Protein AF-H2XM27-F1 (afdb_monomer)

Sequence (49 aa):
MRKKGRPNPDQRYFMAIVALHAQSGGKSYPVCAAGTEKIIVRASNPGQF

Secondary structure (DSSP, 8-state):
--BTTB--TT---B--EEEEEEEETTEEEEEEEEE---B---PPPGGG-

Structure (mmCIF, N/CA/C/O backbone):
data_AF-H2XM27-F1
#
_entry.id   AF-H2XM27-F1
#
loop_
_atom_site.group_PDB
_atom_site.id
_atom_site.type_symbol
_atom_site.label_atom_id
_atom_site.label_alt_id
_atom_site.label_comp_id
_atom_site.label_asym_id
_atom_site.label_entity_id
_atom_site.label_seq_id
_atom_site.pdbx_PDB_ins_code
_atom_site.Cartn_x
_atom_site.Cartn_y
_atom_site.Cartn_z
_atom_site.occupancy
_atom_site.B_iso_or_equiv
_atom_site.auth_seq_id
_atom_site.auth_comp_id
_atom_site.auth_asym_id
_atom_site.auth_atom_id
_atom_site.pdbx_PDB_model_num
ATOM 1 N N . MET A 1 1 ? 14.976 3.467 -11.852 1.00 86.25 1 MET A N 1
ATOM 2 C CA . MET A 1 1 ? 15.751 4.113 -12.942 1.00 86.25 1 MET A CA 1
ATOM 3 C C . MET A 1 1 ? 15.378 3.451 -14.261 1.00 86.25 1 MET A C 1
ATOM 5 O O . MET A 1 1 ? 15.229 2.239 -14.257 1.00 86.25 1 MET A O 1
ATOM 9 N N . ARG A 1 2 ? 15.184 4.198 -15.357 1.00 92.56 2 ARG 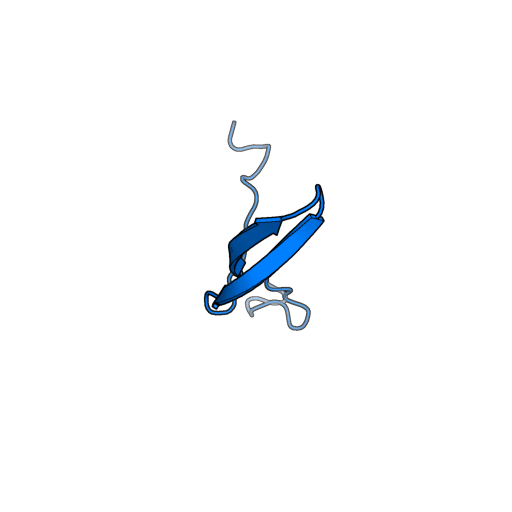A N 1
ATOM 10 C CA . ARG A 1 2 ? 14.840 3.605 -16.667 1.00 92.56 2 ARG A CA 1
ATOM 11 C C . ARG A 1 2 ? 15.956 2.663 -17.147 1.00 92.56 2 ARG A C 1
ATOM 13 O O . ARG A 1 2 ? 17.126 2.919 -16.877 1.00 92.56 2 ARG A O 1
ATOM 20 N N . LYS A 1 3 ? 15.607 1.599 -17.872 1.00 94.25 3 LYS A N 1
ATOM 21 C CA . LYS A 1 3 ? 16.557 0.685 -18.530 1.00 94.25 3 LYS A CA 1
ATOM 22 C C . LYS A 1 3 ? 16.366 0.802 -20.039 1.00 94.25 3 LYS A C 1
ATOM 24 O O . LYS A 1 3 ? 15.245 0.677 -20.518 1.00 94.25 3 LYS A O 1
ATOM 29 N N . LYS A 1 4 ? 17.441 1.097 -20.782 1.00 93.06 4 LYS A N 1
ATOM 30 C CA . LYS A 1 4 ? 17.413 1.28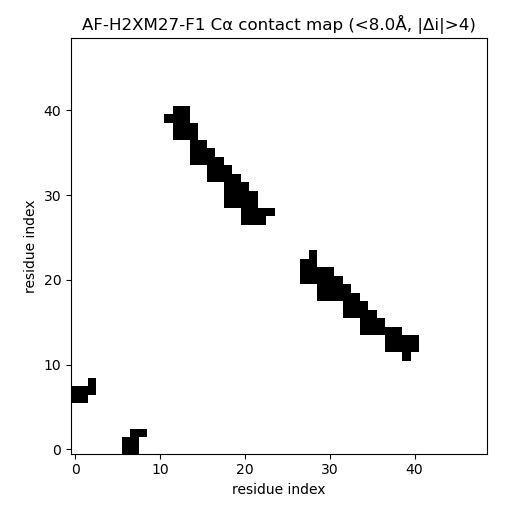1 -22.251 1.00 93.06 4 LYS A CA 1
ATOM 31 C C . LYS A 1 4 ? 16.303 2.238 -22.727 1.00 93.06 4 LYS A C 1
ATOM 33 O O . LYS A 1 4 ? 15.564 1.938 -23.657 1.00 93.06 4 LYS A O 1
ATOM 38 N N . GLY A 1 5 ? 16.121 3.363 -22.030 1.00 93.31 5 GLY A N 1
ATOM 39 C CA . GLY A 1 5 ? 15.094 4.347 -22.391 1.00 93.31 5 GLY A CA 1
ATOM 40 C C . GLY A 1 5 ? 13.648 3.864 -22.215 1.00 93.31 5 GLY A C 1
ATOM 41 O O . GLY A 1 5 ? 12.736 4.504 -22.731 1.00 93.31 5 GLY A O 1
ATOM 42 N N . ARG A 1 6 ? 13.412 2.772 -21.480 1.00 94.62 6 ARG A N 1
ATOM 43 C CA . ARG A 1 6 ? 12.084 2.265 -21.102 1.00 94.62 6 ARG A CA 1
ATOM 44 C C . ARG A 1 6 ? 11.948 2.200 -19.575 1.00 94.62 6 ARG A C 1
ATOM 46 O O . ARG A 1 6 ? 12.967 2.246 -18.875 1.00 94.62 6 ARG A O 1
ATOM 53 N N . PRO A 1 7 ? 10.721 2.146 -19.022 1.00 94.94 7 PRO A N 1
ATOM 54 C CA . PRO A 1 7 ? 10.528 1.818 -17.611 1.00 94.94 7 PRO A CA 1
ATOM 55 C C . PRO A 1 7 ? 11.324 0.565 -17.235 1.00 94.94 7 PRO A C 1
ATOM 57 O O . PRO A 1 7 ? 11.494 -0.332 -18.060 1.00 94.94 7 PRO A O 1
ATOM 60 N N . ASN A 1 8 ? 11.860 0.530 -16.016 1.00 96.94 8 ASN A N 1
ATOM 61 C CA . ASN A 1 8 ? 12.555 -0.663 -15.545 1.00 96.94 8 ASN A CA 1
ATOM 62 C C . ASN A 1 8 ? 11.554 -1.832 -15.526 1.00 96.94 8 ASN A C 1
ATOM 64 O O . ASN A 1 8 ? 10.525 -1.664 -14.874 1.00 96.94 8 ASN A O 1
ATOM 68 N N . PRO A 1 9 ? 11.809 -2.976 -16.188 1.00 96.00 9 PRO A N 1
ATOM 69 C CA . PRO A 1 9 ? 10.928 -4.142 -16.069 1.00 96.00 9 PRO A CA 1
ATOM 70 C C . PRO A 1 9 ? 10.777 -4.589 -14.609 1.00 96.00 9 PRO A C 1
ATOM 72 O O . PRO A 1 9 ? 9.690 -4.970 -14.194 1.00 96.00 9 PRO A O 1
ATOM 75 N N . ASP A 1 10 ? 11.823 -4.398 -13.802 1.00 96.56 10 ASP A N 1
ATOM 76 C CA . ASP A 1 10 ? 11.828 -4.711 -12.369 1.00 96.56 10 ASP A CA 1
ATOM 77 C C . ASP A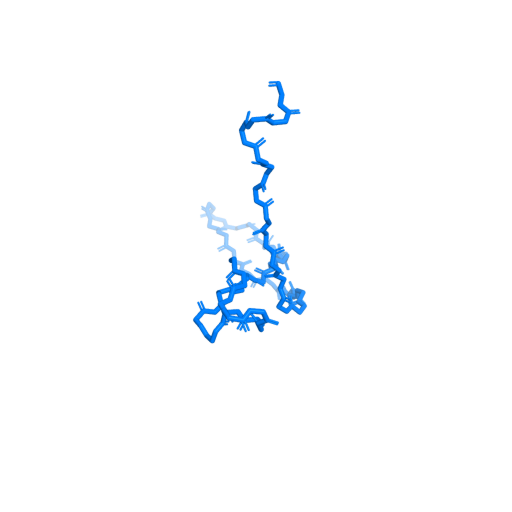 1 10 ? 11.405 -3.516 -11.494 1.00 96.56 10 ASP A C 1
ATOM 79 O O . ASP A 1 10 ? 11.850 -3.367 -10.351 1.00 96.56 10 ASP A O 1
ATOM 83 N N . GLN A 1 11 ? 10.618 -2.578 -12.034 1.00 96.25 11 GLN A N 1
ATOM 84 C CA . GLN A 1 11 ? 10.142 -1.431 -11.264 1.00 96.25 11 GLN A CA 1
ATOM 85 C C . GLN A 1 11 ? 9.283 -1.917 -10.093 1.00 96.25 11 GLN A C 1
ATOM 87 O O . GLN A 1 11 ? 8.260 -2.573 -10.274 1.00 96.25 11 GLN A O 1
ATOM 92 N N . ARG A 1 12 ? 9.690 -1.546 -8.876 1.00 96.50 12 ARG A N 1
ATOM 93 C CA . ARG A 1 12 ? 8.903 -1.783 -7.666 1.00 96.50 12 ARG A CA 1
ATOM 94 C C . ARG A 1 12 ? 7.970 -0.612 -7.400 1.00 96.50 12 ARG 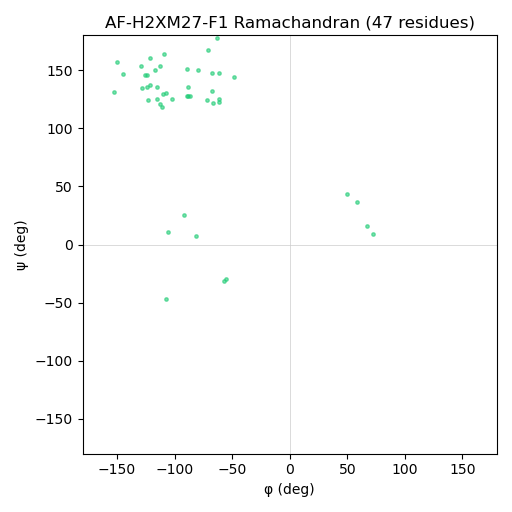A C 1
ATOM 96 O O . ARG A 1 12 ? 8.273 0.532 -7.751 1.00 96.50 12 ARG A O 1
ATOM 103 N N . TYR A 1 13 ? 6.856 -0.932 -6.764 1.00 97.25 13 TYR A N 1
ATOM 104 C CA . TYR A 1 13 ? 5.800 0.001 -6.412 1.00 97.25 13 TYR A CA 1
ATOM 105 C C . TYR A 1 13 ? 5.474 -0.159 -4.935 1.00 97.25 13 TYR A C 1
ATOM 107 O O . TYR A 1 13 ? 5.634 -1.244 -4.375 1.00 97.25 13 TYR A O 1
ATOM 115 N N . PHE A 1 14 ? 4.981 0.914 -4.340 1.00 98.00 14 PHE A N 1
ATOM 116 C CA . PHE A 1 14 ? 4.368 0.899 -3.022 1.00 98.00 14 PHE A CA 1
ATOM 117 C C . PHE A 1 14 ? 2.865 1.127 -3.164 1.00 98.00 14 PHE A C 1
ATOM 119 O O . PHE A 1 14 ? 2.394 1.592 -4.201 1.00 98.00 14 PHE A O 1
ATOM 126 N N . MET A 1 15 ? 2.116 0.818 -2.116 1.00 98.12 15 MET A N 1
ATOM 127 C CA . MET A 1 15 ? 0.751 1.299 -1.920 1.00 98.12 15 MET A CA 1
ATOM 128 C C . MET A 1 15 ? 0.707 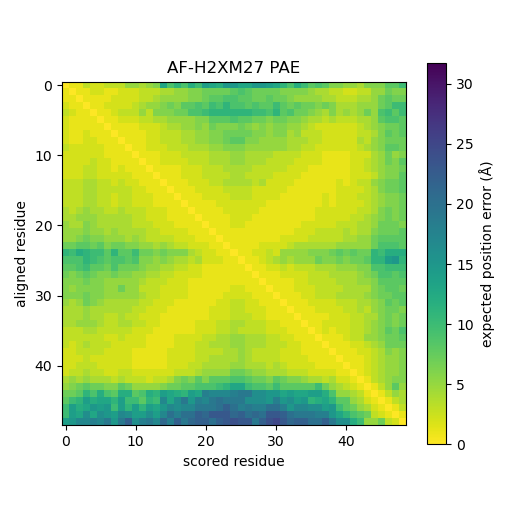1.901 -0.522 1.00 98.12 15 MET A C 1
ATOM 130 O O . MET A 1 15 ? 1.243 1.302 0.413 1.00 98.12 15 MET A O 1
ATOM 134 N N . ALA A 1 16 ? 0.110 3.079 -0.375 1.00 97.94 16 ALA A N 1
ATOM 135 C CA . ALA A 1 16 ? -0.140 3.641 0.943 1.00 97.94 16 ALA A CA 1
ATOM 136 C C . ALA A 1 16 ? -1.473 3.093 1.456 1.00 97.94 16 ALA A C 1
ATOM 138 O O . ALA A 1 16 ? -2.477 3.169 0.749 1.00 97.94 16 ALA A O 1
ATOM 139 N N . ILE A 1 17 ? -1.471 2.536 2.668 1.00 98.06 17 ILE A N 1
ATOM 140 C CA . ILE A 1 17 ? -2.672 2.035 3.339 1.00 98.06 17 ILE A CA 1
ATOM 141 C C . ILE A 1 17 ? -2.994 2.954 4.514 1.00 98.06 17 ILE A C 1
ATOM 143 O O . ILE A 1 17 ? -2.131 3.231 5.344 1.00 98.06 17 ILE A O 1
ATOM 147 N N . VAL A 1 18 ? -4.245 3.396 4.588 1.00 98.25 18 VAL A N 1
ATOM 148 C CA . VAL A 1 18 ? -4.806 4.147 5.712 1.00 98.25 18 VAL A CA 1
ATOM 149 C C . VAL A 1 18 ? -5.841 3.255 6.381 1.00 98.25 18 VAL A C 1
ATOM 151 O O . VAL A 1 18 ? -6.789 2.824 5.728 1.00 98.25 18 VAL A O 1
ATOM 154 N N . ALA A 1 19 ? -5.658 2.962 7.667 1.00 98.38 19 ALA A N 1
ATOM 155 C CA . ALA A 1 19 ? -6.533 2.069 8.417 1.00 98.38 19 ALA A CA 1
ATOM 156 C C . ALA A 1 19 ? -7.096 2.753 9.668 1.00 98.38 19 ALA A C 1
ATOM 158 O O . ALA A 1 19 ? -6.365 3.396 10.421 1.00 98.38 19 ALA A O 1
ATOM 159 N N . LEU A 1 20 ? -8.395 2.573 9.901 1.00 98.44 20 LEU A N 1
ATOM 160 C CA . LEU A 1 20 ? -9.067 2.904 11.151 1.00 98.44 20 LEU A CA 1
ATOM 161 C C . LEU A 1 20 ? -8.992 1.696 12.081 1.00 98.44 20 LEU A C 1
ATOM 163 O O . LEU A 1 20 ? -9.380 0.590 11.701 1.00 98.44 20 LEU A O 1
ATOM 167 N N . HIS A 1 21 ? -8.526 1.918 13.306 1.00 98.62 21 HIS A N 1
ATOM 168 C CA . HIS A 1 21 ? -8.416 0.879 14.321 1.00 98.62 21 HIS A CA 1
ATOM 169 C C . HIS A 1 21 ? -9.228 1.239 15.567 1.00 98.62 21 HIS A C 1
ATOM 171 O O . HIS A 1 21 ? -9.166 2.370 16.048 1.00 98.62 21 HIS A O 1
ATOM 177 N N . ALA A 1 22 ? -9.943 0.260 16.119 1.00 98.31 22 ALA A N 1
ATOM 178 C CA . ALA A 1 22 ? -10.545 0.340 17.442 1.00 98.31 22 ALA A CA 1
ATOM 179 C C . ALA A 1 22 ? -9.538 -0.137 18.497 1.00 98.31 22 ALA A C 1
ATOM 181 O O . ALA A 1 22 ? -8.891 -1.170 18.324 1.00 98.31 22 ALA A O 1
ATOM 182 N N . GLN A 1 23 ? -9.421 0.596 19.602 1.00 98.31 23 GLN A N 1
ATOM 183 C CA . GLN A 1 23 ? -8.578 0.221 20.737 1.00 98.31 23 GLN A CA 1
ATOM 184 C C . GLN A 1 23 ? -9.451 -0.347 21.854 1.00 98.31 23 GLN A C 1
ATOM 186 O O . GLN A 1 23 ? -10.393 0.308 22.294 1.00 98.31 23 GLN A O 1
ATOM 191 N N . SER A 1 24 ? -9.149 -1.558 22.317 1.00 97.62 24 SER A N 1
ATOM 192 C CA . SER A 1 24 ? -9.866 -2.186 23.429 1.00 97.62 24 SER A CA 1
ATOM 193 C C . SER A 1 24 ? -8.972 -3.169 24.180 1.00 97.62 24 SER A C 1
ATOM 195 O O . SER A 1 24 ? -8.289 -3.996 23.575 1.00 97.62 24 SER A O 1
ATOM 197 N N . GLY A 1 25 ? -8.947 -3.066 25.512 1.00 96.62 25 GLY A N 1
ATOM 198 C CA . GLY A 1 25 ? -8.157 -3.959 26.368 1.00 96.62 2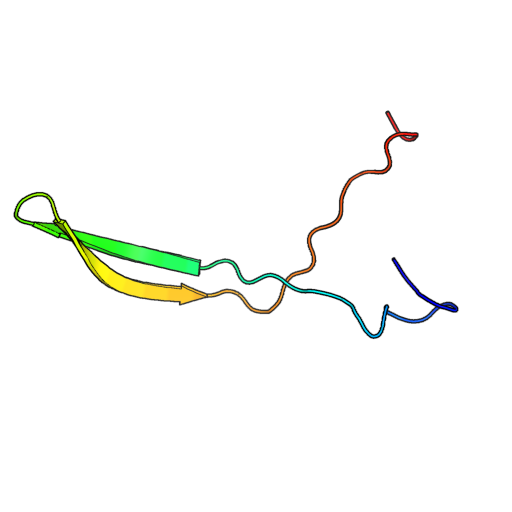5 GLY A CA 1
ATOM 199 C C . GLY A 1 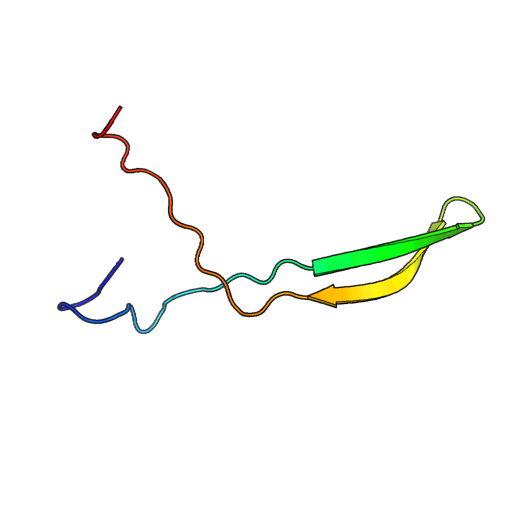25 ? -6.655 -3.951 26.056 1.00 96.62 25 GLY A C 1
ATOM 200 O O . GLY A 1 25 ? -6.024 -5.005 26.073 1.00 96.62 25 GLY A O 1
ATOM 201 N N . GLY A 1 26 ? -6.097 -2.789 25.692 1.00 97.00 26 GLY A N 1
ATOM 202 C CA . GLY A 1 26 ? -4.682 -2.641 25.319 1.00 97.00 26 GLY A CA 1
ATOM 203 C C . GLY A 1 26 ? -4.311 -3.241 23.958 1.00 97.00 26 GLY A C 1
ATOM 204 O O . GLY A 1 26 ? -3.130 -3.336 23.630 1.00 97.00 26 GLY A O 1
ATOM 205 N N . LYS A 1 27 ? -5.303 -3.658 23.166 1.00 98.00 27 LYS A N 1
ATOM 206 C CA . LYS A 1 27 ? -5.124 -4.218 21.827 1.00 98.00 27 LYS A CA 1
ATOM 207 C C . LYS A 1 27 ? -5.790 -3.333 20.779 1.00 98.00 27 LYS A C 1
ATO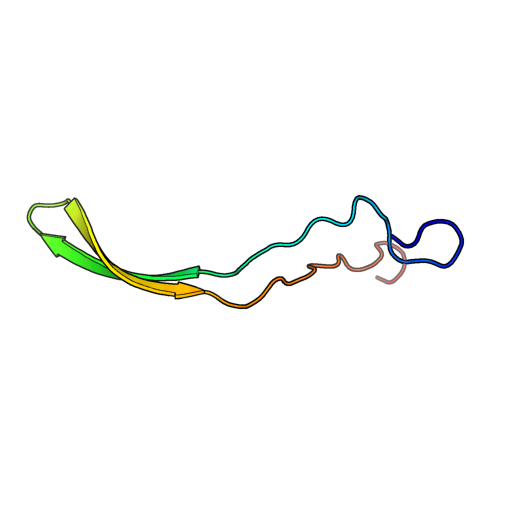M 209 O O . LYS A 1 27 ? -6.811 -2.700 21.042 1.00 98.00 27 LYS A O 1
ATOM 214 N N . SER A 1 28 ? -5.217 -3.361 19.580 1.00 98.06 28 SER A N 1
ATOM 215 C CA . SER A 1 28 ? -5.678 -2.623 18.408 1.00 98.06 28 SER A CA 1
ATOM 216 C C . SER A 1 28 ? -6.321 -3.574 17.402 1.00 98.06 28 SER A C 1
ATOM 218 O O . SER A 1 28 ? -5.717 -4.586 17.044 1.00 98.06 28 SER A O 1
ATOM 220 N N . TYR A 1 29 ? -7.519 -3.241 16.930 1.00 98.00 29 TYR A N 1
ATOM 221 C CA . TYR A 1 29 ? -8.303 -4.058 16.003 1.00 98.00 29 TYR A CA 1
ATOM 222 C C . TYR A 1 29 ? -8.631 -3.248 14.744 1.00 98.00 29 TYR A C 1
ATOM 224 O O . TYR A 1 29 ? -9.208 -2.167 14.874 1.00 98.00 29 TYR A O 1
ATOM 232 N N . PRO A 1 30 ? -8.295 -3.724 13.533 1.00 97.62 30 PRO A N 1
ATOM 233 C CA . PRO A 1 30 ? -8.648 -3.024 12.302 1.00 97.62 30 PRO A CA 1
ATOM 234 C C . PRO A 1 30 ? -10.170 -3.046 12.095 1.00 97.62 30 PRO A C 1
ATOM 236 O O . PRO A 1 30 ? -10.799 -4.096 12.207 1.00 97.62 30 PRO A O 1
ATOM 239 N N . VAL A 1 31 ? -10.756 -1.890 11.786 1.00 98.12 31 VAL A N 1
ATOM 240 C CA . VAL A 1 31 ? -12.202 -1.719 11.543 1.00 98.12 31 VAL A CA 1
ATOM 241 C C . VAL A 1 31 ? -12.470 -1.500 10.059 1.00 98.12 31 VAL A C 1
ATOM 243 O O . VAL A 1 31 ? -13.341 -2.138 9.476 1.00 98.12 31 VAL A O 1
ATOM 246 N N . CYS A 1 32 ? -11.699 -0.617 9.430 1.00 98.25 32 CYS A N 1
ATOM 247 C CA . CYS A 1 32 ? -11.706 -0.430 7.986 1.00 98.25 32 CYS A CA 1
ATOM 248 C C . CYS A 1 32 ? -10.327 0.023 7.506 1.00 98.25 32 CYS A C 1
ATOM 250 O O . CYS A 1 32 ? -9.538 0.574 8.276 1.00 98.25 32 CYS A O 1
ATOM 252 N N . ALA A 1 33 ? -10.029 -0.215 6.233 1.00 98.12 33 ALA A N 1
ATOM 253 C CA . ALA A 1 33 ? -8.815 0.276 5.602 1.00 98.12 33 ALA A CA 1
ATOM 254 C C . ALA A 1 33 ? -9.078 0.637 4.141 1.00 98.12 33 ALA A C 1
ATOM 256 O O . ALA A 1 33 ? -9.873 -0.012 3.463 1.00 98.12 33 ALA A O 1
ATOM 257 N N . ALA A 1 34 ? -8.380 1.662 3.667 1.00 98.50 34 ALA A N 1
ATOM 258 C CA . ALA A 1 34 ? -8.361 2.087 2.279 1.00 98.50 34 ALA A CA 1
ATOM 259 C C . ALA A 1 34 ? -6.913 2.154 1.789 1.00 98.50 34 ALA A C 1
ATOM 261 O O . ALA A 1 34 ? -6.000 2.482 2.549 1.00 98.50 34 ALA A O 1
ATOM 262 N N . GLY A 1 35 ? -6.705 1.829 0.515 1.00 98.19 35 GLY A N 1
ATOM 263 C CA . GLY A 1 35 ? -5.393 1.834 -0.118 1.00 98.19 35 GLY A CA 1
ATOM 264 C C . GLY A 1 35 ? -5.369 2.716 -1.355 1.00 98.19 35 GLY A C 1
ATOM 265 O O . GLY A 1 35 ? -6.355 2.790 -2.087 1.00 98.19 35 GLY A O 1
ATOM 266 N N . THR A 1 36 ? -4.236 3.365 -1.605 1.00 98.44 36 THR A N 1
ATOM 267 C CA . THR A 1 36 ? -3.989 4.020 -2.893 1.00 98.44 36 THR A CA 1
ATOM 268 C C . THR A 1 36 ? -3.758 2.981 -3.985 1.00 98.44 36 THR A C 1
ATOM 270 O O . THR A 1 36 ? -3.447 1.819 -3.716 1.00 98.44 36 THR A O 1
ATOM 273 N N . GLU A 1 37 ? -3.787 3.420 -5.238 1.00 98.06 37 GLU A N 1
ATOM 274 C CA . GLU A 1 37 ? -3.154 2.675 -6.324 1.00 98.06 37 GLU A CA 1
ATOM 275 C C . GLU A 1 37 ? -1.622 2.565 -6.145 1.00 98.06 37 GLU A C 1
ATOM 277 O O . GLU A 1 37 ? -1.033 3.083 -5.188 1.00 98.06 37 GLU A O 1
ATOM 282 N N . LYS A 1 38 ? -0.965 1.852 -7.068 1.00 97.50 38 LYS A N 1
ATOM 283 C CA . LYS A 1 38 ? 0.489 1.642 -7.059 1.00 97.50 38 LYS A CA 1
ATOM 284 C C . LYS A 1 38 ? 1.233 2.957 -7.308 1.00 97.50 38 LYS A C 1
ATOM 286 O O . LYS A 1 38 ? 1.115 3.543 -8.379 1.00 97.50 38 LYS A O 1
ATOM 291 N N . ILE A 1 39 ? 2.092 3.351 -6.373 1.00 97.62 39 ILE A N 1
ATOM 292 C CA . ILE A 1 39 ? 2.912 4.567 -6.451 1.00 97.62 39 ILE A CA 1
ATOM 293 C C . ILE A 1 39 ? 4.410 4.249 -6.572 1.00 97.62 39 ILE A C 1
ATOM 295 O O . ILE A 1 39 ? 4.888 3.210 -6.111 1.00 97.62 39 ILE A O 1
ATOM 299 N N . ILE A 1 40 ? 5.173 5.166 -7.180 1.00 96.88 40 ILE A N 1
ATOM 300 C CA . ILE A 1 40 ? 6.641 5.110 -7.258 1.00 96.88 40 ILE A CA 1
ATOM 301 C C . ILE A 1 40 ? 7.212 6.232 -6.394 1.00 96.88 40 ILE A C 1
ATOM 303 O O . ILE A 1 40 ? 7.019 7.405 -6.702 1.00 96.88 40 ILE A O 1
ATOM 307 N N . VAL A 1 41 ? 7.986 5.876 -5.370 1.00 95.12 41 VAL A N 1
ATOM 308 C CA . VAL A 1 41 ? 8.750 6.845 -4.573 1.00 95.12 41 VAL A CA 1
ATOM 309 C C . VAL A 1 41 ? 10.125 7.030 -5.215 1.00 95.12 41 VAL A C 1
ATOM 311 O O . VAL A 1 41 ? 10.818 6.052 -5.505 1.00 95.12 41 VAL A O 1
ATOM 314 N N . ARG A 1 42 ? 10.517 8.280 -5.483 1.00 92.31 42 ARG A N 1
ATOM 315 C CA . ARG A 1 42 ? 11.821 8.628 -6.065 1.00 92.31 42 ARG A CA 1
ATOM 316 C C . ARG A 1 42 ? 12.628 9.441 -5.061 1.00 92.31 42 ARG A C 1
ATOM 318 O O . ARG A 1 42 ? 12.091 10.360 -4.457 1.00 92.31 42 ARG A O 1
ATOM 325 N N . ALA A 1 43 ? 13.906 9.109 -4.915 1.00 89.25 43 ALA A N 1
ATOM 326 C CA . ALA A 1 43 ? 14.846 9.930 -4.164 1.00 89.25 43 ALA A CA 1
ATOM 327 C C . ALA A 1 43 ? 15.321 11.114 -5.015 1.00 89.25 43 ALA A C 1
ATOM 329 O O . ALA A 1 43 ? 15.428 11.001 -6.242 1.00 89.25 43 ALA A O 1
ATOM 330 N N . SER A 1 44 ? 15.638 12.222 -4.352 1.00 87.25 44 SER A N 1
ATOM 331 C CA . SER A 1 44 ? 16.368 13.334 -4.960 1.00 87.25 44 SER A CA 1
ATOM 332 C C . SER A 1 44 ? 17.803 12.910 -5.279 1.00 87.25 44 SER A C 1
ATOM 334 O O . SER A 1 44 ? 18.380 12.074 -4.581 1.00 87.25 44 SER A O 1
ATOM 336 N N . ASN A 1 45 ? 18.381 13.464 -6.345 1.00 81.12 45 ASN A N 1
ATOM 337 C CA . ASN A 1 45 ? 19.771 13.194 -6.700 1.00 81.12 45 ASN A CA 1
ATOM 338 C C . ASN A 1 45 ? 20.706 13.901 -5.697 1.00 81.12 45 ASN A C 1
ATOM 340 O O . ASN A 1 45 ? 20.602 15.121 -5.577 1.00 81.12 45 ASN A O 1
ATOM 344 N N . PRO A 1 46 ? 21.628 13.193 -5.013 1.00 72.38 46 PRO A N 1
ATOM 345 C CA . PRO A 1 46 ? 22.555 13.810 -4.064 1.00 72.38 46 PRO A CA 1
ATOM 346 C C . PRO A 1 46 ? 23.390 14.963 -4.640 1.00 72.38 46 PRO A C 1
ATOM 348 O O . PRO A 1 46 ? 23.717 15.878 -3.905 1.00 72.38 46 PRO A O 1
ATOM 351 N N . GLY A 1 47 ? 23.698 14.960 -5.945 1.00 70.56 47 GLY A N 1
ATOM 352 C CA . GLY A 1 47 ? 24.461 16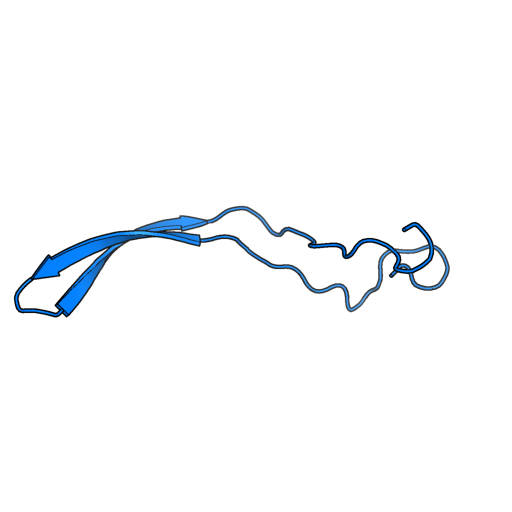.035 -6.600 1.00 70.56 47 GLY A CA 1
ATOM 353 C C . GLY A 1 47 ? 23.652 17.280 -6.994 1.00 70.56 47 GLY A C 1
ATOM 354 O O . GLY A 1 47 ? 24.163 18.113 -7.735 1.00 70.56 47 GLY A O 1
ATOM 355 N N . GLN A 1 48 ? 22.380 17.374 -6.591 1.00 64.81 48 GLN A N 1
ATOM 356 C CA . GLN A 1 48 ? 21.519 18.551 -6.795 1.00 64.81 48 GLN A CA 1
ATOM 357 C C . GLN A 1 48 ? 21.295 19.367 -5.507 1.00 64.81 48 GLN A C 1
ATOM 359 O O . GLN A 1 48 ? 20.435 20.248 -5.504 1.00 64.81 48 GLN A O 1
ATOM 364 N N . PHE A 1 49 ? 22.050 19.077 -4.443 1.00 58.69 49 PHE A N 1
ATOM 365 C CA . PHE A 1 49 ? 22.106 19.862 -3.209 1.00 58.69 49 PHE A CA 1
ATOM 366 C C . PHE A 1 49 ? 23.502 20.446 -3.016 1.00 58.69 49 PHE A C 1
ATOM 368 O O . PHE A 1 49 ? 24.476 19.739 -3.366 1.00 58.69 49 PHE A O 1
#

Organism: Ciona intestinalis (NCBI:txid7719)

Radius of gyration: 18.09 Å; Cα contacts (8 Å, |Δi|>4): 51; chains: 1; bounding box: 37×25×49 Å

Mean predicted aligned error: 4.72 Å

Foldseek 3Di:
DADPPHRDPPQDWDKDKDFDWDDDPNDTHTDDMDIDPTHHDDDDDPVVD

pLDDT: mean 93.57, std 8.9, range [58.69, 98.62]

Solvent-accessible surface area (backbone atoms only — not comparable to full-atom values): 3431 Å² total; per-residue (Å²): 118,68,47,94,92,35,77,35,91,85,63,75,67,48,61,56,73,51,69,48,65,50,77,57,96,96,41,81,42,84,75,49,71,50,68,54,71,82,40,76,90,78,82,80,64,78,88,80,110

InterPro domains:
  IPR024061 NDT80, DNA-binding domain [PF05224] (3-49)
  IPR024061 NDT80, DNA-binding domain [PS51517] (1-49)
  IPR051577 Myelin Regulatory Factor-like [PTHR13029] (1-49)